Protein AF-A0A6M2DD19-F1 (afdb_monomer)

Solvent-accessible surface area (backbone atoms only — not comparable to full-atom values): 5755 Å² total; per-residue (Å²): 91,77,46,80,47,79,47,75,38,53,75,70,88,61,18,69,62,58,32,49,53,50,54,50,51,51,52,52,55,46,66,76,36,67,89,63,44,52,73,39,41,33,35,45,46,68,32,30,39,48,96,72,62,73,42,64,41,80,62,25,47,52,53,52,52,50,28,66,73,69,74,51,55,60,48,66,80,36,95,86,40,84,76,62,75,66,42,77,59,97,89,48,72,36,40,30,58,48,41,55

InterPro domains:
  IPR005135 Endonuclease/exonuclease/phosphatase [PF14529] (18-99)
  IPR036691 Endonuclease/exonuclease/phosphatase superfamily [G3DSA:3.60.10.10] (2-100)
  IPR036691 Endonuclease/exonuclease/phosphatase superfamily [SSF56219] (16-99)

Organism: Rhipicephalus microplus (NCBI:txid6941)

Radius of gyration: 13.58 Å; Cα contacts (8 Å, |Δi|>4): 147; chains: 1; bounding box: 34×22×41 Å

Secondary structure (DSSP, 8-state):
-EEEEEEE---STTHHHHHHHHHHHHHHHHHHHTTT-EEEEEEE-----HHHHSS--HHHHHHHHHHHHTT---GGGSTT------EEETTEEE--EEE-

Structure (mmCIF, N/CA/C/O backbone):
data_AF-A0A6M2DD19-F1
#
_entry.id   AF-A0A6M2DD19-F1
#
loop_
_atom_site.group_PDB
_atom_site.id
_atom_site.type_symbol
_atom_site.label_atom_id
_atom_site.label_alt_id
_atom_site.label_comp_id
_atom_site.label_asym_id
_atom_site.label_entity_id
_atom_site.label_seq_id
_atom_site.pdbx_PDB_ins_code
_atom_site.Cartn_x
_atom_site.Cartn_y
_atom_site.Cartn_z
_atom_site.occupancy
_atom_site.B_iso_or_equiv
_atom_site.auth_seq_id
_atom_site.auth_comp_id
_atom_site.auth_asym_id
_atom_site.auth_atom_id
_atom_site.pdbx_PDB_model_num
ATOM 1 N N . MET A 1 1 ? -19.372 6.881 13.133 1.00 82.38 1 MET A N 1
ATOM 2 C CA . MET A 1 1 ? -19.045 7.920 12.121 1.00 82.38 1 MET A CA 1
ATOM 3 C C . MET A 1 1 ? -18.114 7.276 11.097 1.00 82.38 1 MET A C 1
ATOM 5 O O . MET A 1 1 ? -17.626 6.202 11.405 1.00 82.38 1 MET A O 1
ATOM 9 N N . MET A 1 2 ? -17.902 7.829 9.902 1.00 87.44 2 MET A N 1
ATOM 10 C CA . MET A 1 2 ? -16.932 7.260 8.951 1.00 87.44 2 MET A CA 1
ATOM 11 C C . MET A 1 2 ? -15.881 8.312 8.614 1.00 87.44 2 MET A C 1
ATOM 13 O O . MET A 1 2 ? -16.249 9.441 8.279 1.00 87.44 2 MET A O 1
ATOM 17 N N . LEU A 1 3 ? -14.606 7.942 8.711 1.00 89.62 3 LEU A N 1
ATOM 18 C CA . LEU A 1 3 ? -13.478 8.751 8.276 1.00 89.62 3 LEU A CA 1
ATOM 19 C C . LEU A 1 3 ? -12.954 8.222 6.942 1.00 89.62 3 LEU A C 1
ATOM 21 O O . LEU A 1 3 ? -12.745 7.025 6.767 1.00 89.62 3 LEU A O 1
ATOM 25 N N . LEU A 1 4 ? -12.746 9.145 6.006 1.00 92.75 4 LEU A N 1
ATOM 26 C CA . LEU A 1 4 ? -12.173 8.858 4.701 1.00 92.75 4 LEU A CA 1
ATOM 27 C C . LEU A 1 4 ? -10.836 9.587 4.572 1.00 92.75 4 LEU A C 1
ATOM 29 O O . LEU A 1 4 ? -10.808 10.814 4.455 1.00 92.75 4 LEU A O 1
ATOM 33 N N . GLY A 1 5 ? -9.745 8.828 4.611 1.00 92.81 5 GLY A N 1
ATOM 34 C CA . GLY A 1 5 ? -8.385 9.316 4.421 1.00 92.81 5 GLY A CA 1
ATOM 35 C C . GLY A 1 5 ? -7.949 9.202 2.964 1.00 92.81 5 GLY A C 1
ATOM 36 O O . GLY A 1 5 ? -8.185 8.182 2.318 1.00 92.81 5 GLY A O 1
ATOM 37 N N . PHE A 1 6 ? -7.280 10.238 2.457 1.00 95.19 6 PHE A N 1
ATOM 38 C CA . PHE A 1 6 ? -6.641 10.218 1.142 1.00 95.19 6 PHE A CA 1
ATOM 39 C C . PHE A 1 6 ? -5.132 10.313 1.310 1.00 95.19 6 PHE A C 1
ATOM 41 O O . PHE A 1 6 ? -4.647 11.239 1.962 1.00 95.19 6 PHE A O 1
ATOM 48 N N . VAL A 1 7 ? -4.397 9.377 0.717 1.00 95.25 7 VAL A N 1
ATOM 49 C CA . VAL A 1 7 ? -2.949 9.258 0.910 1.00 95.25 7 VAL A CA 1
ATOM 50 C C . VAL A 1 7 ? -2.222 9.329 -0.424 1.00 95.25 7 VAL A C 1
ATOM 52 O O . VAL A 1 7 ? -2.657 8.759 -1.420 1.00 95.25 7 VAL A O 1
ATOM 55 N N . TYR A 1 8 ? -1.096 10.037 -0.417 1.00 95.44 8 TYR A N 1
ATOM 56 C CA . TYR A 1 8 ? -0.079 9.954 -1.455 1.00 95.44 8 TYR A CA 1
ATOM 57 C C . TYR A 1 8 ? 1.262 9.683 -0.780 1.00 95.44 8 TYR A C 1
ATOM 59 O O . TYR A 1 8 ? 1.770 10.552 -0.067 1.00 95.44 8 TYR A O 1
ATOM 67 N N . LEU A 1 9 ? 1.832 8.496 -0.984 1.00 94.75 9 LEU A N 1
ATOM 68 C CA . LEU A 1 9 ? 3.163 8.190 -0.457 1.00 94.75 9 LEU A CA 1
ATOM 69 C C . LEU A 1 9 ? 4.240 8.604 -1.460 1.00 94.75 9 LEU A C 1
ATOM 71 O O . LEU A 1 9 ? 4.078 8.502 -2.676 1.00 94.75 9 LEU A O 1
ATOM 75 N N . TRP A 1 10 ? 5.339 9.139 -0.935 1.00 92.56 10 TRP A N 1
ATOM 76 C CA . TRP A 1 10 ? 6.333 9.853 -1.730 1.00 92.56 10 TRP A CA 1
ATOM 77 C C . TRP A 1 10 ? 7.226 8.905 -2.541 1.00 92.56 10 TRP A C 1
ATOM 79 O O . TRP A 1 10 ? 7.660 7.871 -2.040 1.00 92.56 10 TRP A O 1
ATOM 89 N N . THR A 1 11 ? 7.608 9.310 -3.758 1.00 89.62 11 THR A N 1
ATOM 90 C CA . THR A 1 11 ? 8.562 8.589 -4.623 1.00 89.62 11 THR A CA 1
ATOM 91 C C . THR A 1 11 ? 9.898 9.324 -4.765 1.00 89.62 11 THR A C 1
ATOM 93 O O . THR A 1 11 ? 10.001 10.541 -4.622 1.00 89.62 11 THR A O 1
ATOM 96 N N . GLY A 1 12 ? 10.970 8.593 -5.080 1.00 88.62 12 GLY A N 1
ATOM 97 C CA . GLY A 1 12 ? 12.292 9.180 -5.324 1.00 88.62 12 GLY A CA 1
ATOM 98 C C . GLY A 1 12 ? 13.136 9.382 -4.060 1.00 88.62 12 GLY A C 1
ATOM 99 O O . GLY A 1 12 ? 13.085 8.592 -3.116 1.00 88.62 12 GLY A O 1
ATOM 100 N N . ALA A 1 13 ? 13.997 10.404 -4.054 1.00 87.56 13 ALA A N 1
ATOM 101 C CA . ALA A 1 13 ? 14.911 10.637 -2.936 1.00 87.56 13 ALA A CA 1
ATOM 102 C C . ALA A 1 13 ? 14.123 10.907 -1.642 1.00 87.56 13 ALA A C 1
ATOM 104 O O . ALA A 1 13 ? 13.220 11.736 -1.642 1.00 87.56 13 ALA A O 1
ATOM 105 N N . LYS A 1 14 ? 14.499 10.223 -0.552 1.00 87.50 14 LYS A N 1
ATOM 106 C CA . LYS A 1 14 ? 13.843 10.255 0.773 1.00 87.50 14 LYS A CA 1
ATOM 107 C C . LYS A 1 14 ? 12.450 9.619 0.876 1.00 87.50 14 LYS A C 1
ATOM 109 O O . LYS A 1 14 ? 11.898 9.629 1.970 1.00 87.50 14 LYS A O 1
ATOM 114 N N . ALA A 1 15 ? 11.937 8.984 -0.183 1.00 88.44 15 ALA A N 1
ATOM 115 C CA . ALA A 1 15 ? 10.643 8.284 -0.190 1.00 88.44 15 ALA A CA 1
ATOM 116 C C . ALA A 1 15 ? 10.372 7.466 1.079 1.00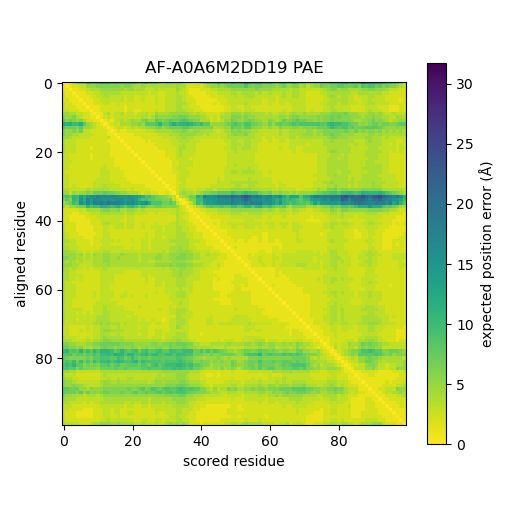 88.44 15 ALA A C 1
ATOM 118 O O . ALA A 1 15 ? 9.315 7.590 1.687 1.00 88.44 15 ALA A O 1
ATOM 119 N N . ARG A 1 16 ? 11.366 6.688 1.522 1.00 87.62 16 ARG A N 1
ATOM 120 C CA . ARG A 1 16 ? 11.263 5.858 2.724 1.00 87.62 16 ARG A CA 1
ATOM 121 C C . ARG A 1 16 ? 11.003 6.664 3.999 1.00 87.62 16 ARG A C 1
ATOM 123 O O . ARG A 1 16 ? 10.167 6.259 4.790 1.00 87.62 16 ARG A O 1
ATOM 130 N N . GLU A 1 17 ? 11.750 7.742 4.228 1.00 91.75 17 GLU A N 1
ATOM 131 C CA . GLU A 1 17 ? 11.662 8.521 5.472 1.00 91.75 17 GLU A CA 1
ATOM 132 C C . GLU A 1 17 ? 10.342 9.295 5.535 1.00 91.75 17 GLU A C 1
ATOM 134 O O . GLU A 1 17 ? 9.638 9.220 6.537 1.00 91.75 17 GLU A O 1
ATOM 139 N N . GLU A 1 18 ? 9.980 9.961 4.437 1.00 93.56 18 GLU A N 1
ATOM 140 C CA . GLU A 1 18 ? 8.735 10.732 4.332 1.00 93.56 18 GLU A CA 1
ATOM 141 C C . GLU A 1 18 ? 7.506 9.815 4.446 1.00 93.56 18 GLU A C 1
ATOM 143 O O . GLU A 1 18 ? 6.587 10.089 5.216 1.00 93.56 18 GLU A O 1
ATOM 148 N N . SER A 1 19 ? 7.512 8.676 3.742 1.00 93.75 19 SER A N 1
ATOM 149 C CA . SER A 1 19 ? 6.393 7.724 3.789 1.00 93.75 19 SER A CA 1
ATOM 150 C C . SER A 1 19 ? 6.276 7.054 5.155 1.00 93.75 19 SER A C 1
ATOM 152 O O . SER A 1 19 ? 5.166 6.850 5.632 1.00 93.75 19 SER A O 1
ATOM 154 N N . GLN A 1 20 ? 7.396 6.775 5.831 1.00 93.50 20 GLN A N 1
ATOM 155 C CA . GLN A 1 20 ? 7.370 6.235 7.190 1.00 93.50 20 GLN A CA 1
ATOM 156 C C . GLN A 1 20 ? 6.727 7.215 8.179 1.00 93.50 20 GLN A C 1
ATOM 158 O O . GLN A 1 20 ? 5.901 6.802 8.988 1.00 93.50 20 GLN A O 1
ATOM 163 N N . GLN A 1 21 ? 7.086 8.501 8.114 1.00 93.38 21 GLN A N 1
ATOM 164 C CA . GLN A 1 21 ? 6.475 9.524 8.968 1.0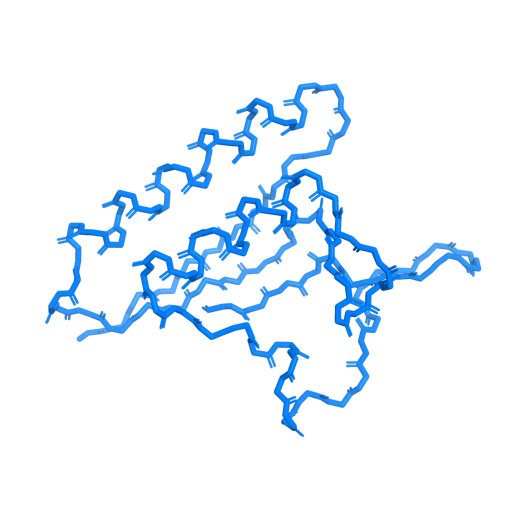0 93.38 21 GLN A CA 1
ATOM 165 C C . GLN A 1 21 ? 4.976 9.653 8.690 1.00 93.38 21 GLN A C 1
ATOM 167 O O . GLN A 1 21 ? 4.186 9.746 9.625 1.00 93.38 21 GLN A O 1
ATOM 172 N N . MET A 1 22 ? 4.578 9.599 7.417 1.00 94.00 22 MET A N 1
ATOM 173 C CA . MET A 1 22 ? 3.175 9.694 7.025 1.00 94.00 22 MET A CA 1
ATOM 174 C C . MET A 1 22 ? 2.351 8.494 7.498 1.00 94.00 22 MET A C 1
ATOM 176 O O . MET A 1 22 ? 1.306 8.690 8.109 1.00 94.00 22 MET A O 1
ATOM 180 N N . VAL A 1 23 ? 2.836 7.266 7.283 1.00 92.75 23 VAL A N 1
ATOM 181 C CA . VAL A 1 23 ? 2.174 6.043 7.771 1.00 92.75 23 VAL A CA 1
ATOM 182 C C . VAL A 1 23 ? 2.064 6.059 9.296 1.00 92.75 23 VAL A C 1
ATOM 184 O O . VAL A 1 23 ? 1.024 5.700 9.835 1.00 92.75 23 VAL A O 1
ATOM 187 N N . GLN A 1 24 ? 3.092 6.541 10.000 1.00 93.12 24 GLN A N 1
ATOM 188 C CA . GLN A 1 24 ? 3.037 6.675 11.454 1.00 93.12 24 GLN A CA 1
ATOM 189 C C . GLN A 1 24 ? 2.002 7.714 11.911 1.00 93.12 24 GLN A C 1
ATOM 191 O O . GLN A 1 24 ? 1.287 7.464 12.876 1.00 93.12 24 GLN A O 1
ATOM 196 N N . CYS A 1 25 ? 1.902 8.864 11.236 1.00 93.81 25 CYS A N 1
ATOM 197 C CA . CYS A 1 25 ? 0.848 9.843 11.509 1.00 93.81 25 CYS A CA 1
ATOM 198 C C . CYS A 1 25 ? -0.545 9.237 11.317 1.00 93.81 25 CYS A C 1
ATOM 200 O O . CYS A 1 25 ? -1.383 9.379 12.197 1.00 93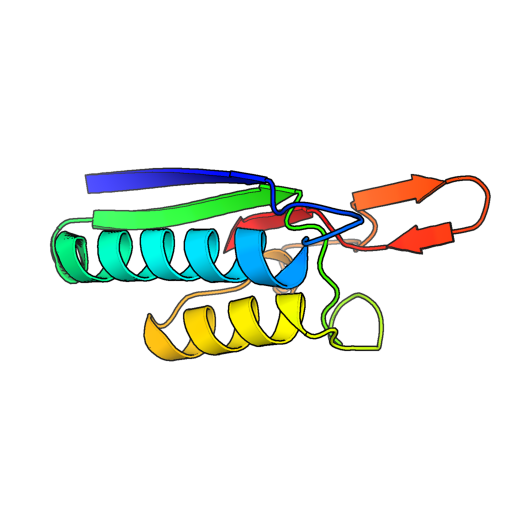.81 25 CYS A O 1
ATOM 202 N N . ILE A 1 26 ? -0.760 8.515 10.215 1.00 92.56 26 ILE A N 1
ATOM 203 C CA . ILE A 1 26 ? -2.038 7.857 9.927 1.00 92.56 26 ILE A CA 1
ATOM 204 C C . ILE A 1 26 ? -2.377 6.820 11.005 1.00 92.56 26 ILE A C 1
ATOM 206 O O . ILE A 1 26 ? -3.503 6.804 11.483 1.00 92.56 26 ILE A O 1
ATOM 210 N N . GLY A 1 27 ? -1.414 5.989 11.418 1.00 92.00 27 GLY A N 1
ATOM 211 C CA . GLY A 1 27 ? -1.625 5.009 12.488 1.00 92.00 27 GLY A CA 1
ATOM 212 C C . GLY A 1 27 ? -2.035 5.660 13.811 1.00 92.00 27 GLY A C 1
ATOM 213 O O . GLY A 1 27 ? -3.000 5.229 14.431 1.00 92.00 27 GLY A O 1
ATOM 214 N N . ASN A 1 28 ? -1.375 6.759 14.195 1.00 92.50 28 ASN A N 1
ATOM 215 C CA . ASN A 1 28 ? -1.760 7.510 15.393 1.00 92.50 28 ASN A CA 1
ATOM 216 C C . ASN A 1 28 ? -3.180 8.090 15.276 1.00 92.50 28 ASN A C 1
ATOM 218 O O . ASN A 1 28 ? -3.930 8.047 16.245 1.00 92.50 28 ASN A O 1
ATOM 222 N N . ASP A 1 29 ? -3.556 8.617 14.104 1.00 91.12 29 ASP A N 1
ATOM 223 C CA . ASP A 1 29 ? -4.910 9.135 13.878 1.00 91.12 29 ASP A CA 1
ATOM 224 C C . ASP A 1 29 ? -5.956 8.012 14.014 1.00 91.12 29 ASP A C 1
ATOM 226 O O . ASP A 1 29 ? -7.027 8.241 14.567 1.00 91.12 29 ASP A O 1
ATOM 230 N N . ILE A 1 30 ? -5.656 6.792 13.551 1.00 90.88 30 ILE A N 1
ATOM 231 C CA . ILE A 1 30 ? -6.538 5.626 13.731 1.00 90.88 30 ILE A CA 1
ATOM 232 C C . ILE A 1 30 ? -6.669 5.267 15.216 1.00 90.88 30 ILE A C 1
ATOM 234 O O . ILE A 1 30 ? -7.790 5.093 15.690 1.00 90.88 30 ILE A O 1
ATOM 238 N N . ASP A 1 31 ? -5.557 5.209 15.954 1.00 90.44 31 ASP A N 1
ATOM 239 C CA . ASP A 1 31 ? -5.550 4.898 17.392 1.00 90.44 31 ASP A CA 1
ATOM 240 C C . ASP A 1 31 ? -6.347 5.926 18.211 1.00 90.44 31 ASP A C 1
ATOM 242 O O . ASP A 1 31 ? -7.035 5.581 19.171 1.00 90.44 31 ASP A O 1
ATOM 246 N N . GLU A 1 32 ? -6.300 7.206 17.833 1.00 89.94 32 GLU A N 1
ATOM 247 C CA . GLU A 1 32 ? -7.096 8.254 18.482 1.00 89.94 32 GLU A CA 1
ATOM 248 C C . GLU A 1 32 ? -8.607 8.106 18.220 1.00 89.94 32 GLU A C 1
ATOM 250 O O . GLU A 1 32 ? -9.422 8.632 18.983 1.00 89.94 32 GLU A O 1
ATOM 255 N N . LEU A 1 33 ? -8.988 7.389 17.161 1.00 85.44 33 LEU A N 1
ATOM 256 C CA . LEU A 1 33 ? -10.361 7.266 16.671 1.00 85.44 33 LEU A CA 1
ATOM 257 C C . LEU A 1 33 ? -10.999 5.884 16.898 1.00 85.44 33 LEU A C 1
ATOM 259 O O . LEU A 1 33 ? -12.191 5.730 16.615 1.00 85.44 33 LEU A O 1
ATOM 263 N N . GLU A 1 34 ? -10.227 4.915 17.397 1.00 67.94 34 GLU A N 1
ATOM 264 C CA . GLU A 1 34 ? -10.424 3.453 17.336 1.00 67.94 34 GLU A CA 1
ATOM 265 C C . GLU A 1 34 ? -11.850 2.943 17.653 1.00 67.94 34 GLU A C 1
ATOM 267 O O . GLU A 1 34 ? -12.298 1.955 17.074 1.00 67.94 34 GLU A O 1
ATOM 272 N N . GLU A 1 35 ? -12.611 3.618 18.524 1.00 70.88 35 GLU A N 1
ATOM 273 C CA . GLU A 1 35 ? -13.972 3.197 18.915 1.00 70.88 35 GLU A CA 1
ATOM 274 C C . GLU A 1 35 ? -15.111 4.071 18.348 1.00 70.88 35 GLU A C 1
ATOM 276 O O . GLU A 1 35 ? -16.291 3.725 18.471 1.00 70.88 35 GLU A O 1
ATOM 281 N N . GLU A 1 36 ? -14.805 5.209 17.718 1.00 76.50 36 GLU A N 1
ATOM 282 C CA . GLU A 1 36 ? -15.811 6.209 17.326 1.00 76.50 36 GLU A CA 1
ATOM 283 C C . GLU A 1 36 ? -16.109 6.234 15.815 1.00 76.50 36 GLU A C 1
ATOM 285 O O . GLU A 1 36 ? -17.175 6.723 15.379 1.00 76.50 36 GLU A O 1
ATOM 290 N N . CYS A 1 37 ? -15.208 5.689 14.987 1.00 84.56 37 CYS A N 1
ATOM 291 C CA . CYS A 1 37 ? -15.400 5.683 13.543 1.00 84.56 37 CYS A CA 1
ATOM 292 C C . CYS A 1 37 ? -14.880 4.455 12.794 1.00 84.56 37 CYS A C 1
ATOM 294 O O . CYS A 1 37 ? -13.846 3.887 13.113 1.00 84.56 37 CYS A O 1
ATOM 296 N N . GLU A 1 38 ? -15.593 4.116 11.722 1.00 89.31 38 GLU A N 1
ATOM 297 C CA . GLU A 1 38 ? -15.071 3.259 10.660 1.00 89.31 38 GLU A CA 1
ATOM 298 C C . GLU A 1 38 ? -14.090 4.083 9.818 1.00 89.31 38 GLU A C 1
ATOM 300 O O . GLU A 1 38 ? -14.407 5.213 9.431 1.00 89.31 38 GLU A O 1
ATOM 305 N N . VAL A 1 39 ? -12.913 3.533 9.529 1.00 92.00 39 VAL A N 1
ATOM 306 C CA . VAL A 1 39 ? -11.865 4.206 8.756 1.00 92.00 39 VAL A CA 1
ATOM 307 C C . VAL A 1 39 ? -11.724 3.527 7.400 1.00 92.00 39 VAL A C 1
ATOM 309 O O . VAL A 1 39 ? -11.677 2.306 7.315 1.00 92.00 39 VAL A O 1
ATOM 312 N N . ILE A 1 40 ? -11.659 4.333 6.343 1.00 93.44 40 ILE A N 1
ATOM 313 C CA . ILE A 1 40 ? -11.232 3.901 5.012 1.00 93.44 40 ILE A CA 1
ATOM 314 C C . ILE A 1 40 ? -10.090 4.812 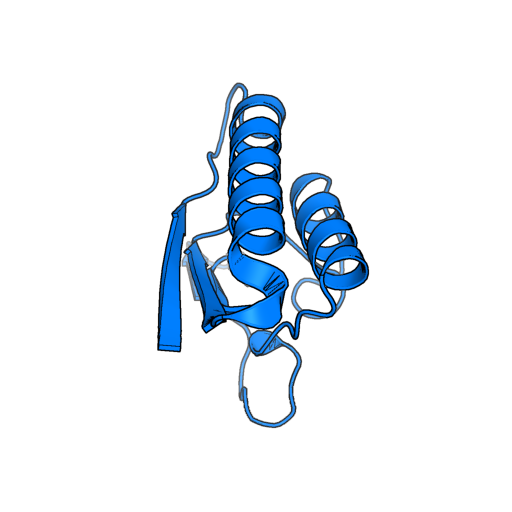4.592 1.00 93.44 40 ILE A C 1
ATOM 316 O O . ILE A 1 40 ? -10.238 6.038 4.609 1.00 93.44 40 ILE A O 1
ATOM 320 N N . ILE A 1 41 ? -8.971 4.231 4.174 1.00 95.06 41 ILE A N 1
ATOM 321 C CA . ILE A 1 41 ? -7.827 4.980 3.653 1.00 95.06 41 ILE A CA 1
ATOM 322 C C . ILE A 1 41 ? -7.585 4.557 2.214 1.00 95.06 41 ILE A C 1
ATOM 324 O O . ILE A 1 41 ? -7.473 3.373 1.914 1.00 95.06 41 ILE A O 1
ATOM 328 N N . LEU A 1 42 ? -7.491 5.526 1.306 1.00 96.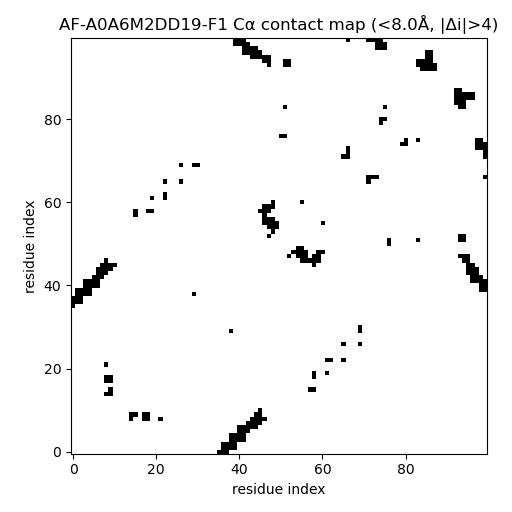00 42 LEU A N 1
ATOM 329 C CA . LEU A 1 42 ? -7.281 5.235 -0.105 1.00 96.00 42 LEU A CA 1
ATOM 330 C C . LEU A 1 42 ? -6.360 6.231 -0.800 1.00 96.00 42 LEU A C 1
ATOM 332 O O . LEU A 1 42 ? -6.273 7.395 -0.417 1.00 96.00 42 LEU A O 1
ATOM 336 N N . GLY A 1 43 ? -5.694 5.785 -1.858 1.00 96.56 43 GLY A N 1
ATOM 337 C CA . GLY A 1 43 ? -4.913 6.658 -2.729 1.00 96.56 43 GLY A CA 1
ATOM 338 C C . GLY A 1 43 ? -3.689 5.980 -3.322 1.00 96.56 43 GLY A C 1
ATOM 339 O O . GLY A 1 43 ? -3.524 4.766 -3.204 1.00 96.56 43 GLY A O 1
ATOM 340 N N . ASP A 1 44 ? -2.846 6.791 -3.956 1.00 96.62 44 ASP A N 1
ATOM 341 C CA . ASP A 1 44 ? -1.603 6.359 -4.590 1.00 96.62 44 ASP A CA 1
ATOM 342 C C . ASP A 1 44 ? -0.527 6.169 -3.515 1.00 96.62 44 ASP A C 1
ATOM 344 O O . ASP A 1 44 ? 0.132 7.106 -3.052 1.00 96.62 44 ASP A O 1
ATOM 348 N N . MET A 1 45 ? -0.375 4.926 -3.076 1.00 96.31 45 MET A N 1
ATOM 349 C CA . MET A 1 45 ? 0.537 4.574 -1.999 1.00 96.31 45 MET A CA 1
ATOM 350 C C . MET A 1 45 ? 1.942 4.234 -2.502 1.00 96.31 45 MET A C 1
ATOM 352 O O . MET A 1 45 ? 2.794 3.928 -1.673 1.00 96.31 45 MET A O 1
ATOM 356 N N . ASN A 1 46 ? 2.210 4.297 -3.814 1.00 96.00 46 ASN A N 1
ATOM 357 C CA . ASN A 1 46 ? 3.548 4.102 -4.391 1.00 96.00 46 ASN A CA 1
ATOM 358 C C . ASN A 1 46 ? 4.343 2.941 -3.756 1.00 96.00 46 ASN A C 1
ATOM 360 O O . ASN A 1 46 ? 5.525 3.075 -3.423 1.00 96.00 46 ASN A O 1
ATOM 364 N N . LEU A 1 47 ? 3.662 1.815 -3.543 1.00 94.44 47 LEU A N 1
ATOM 365 C CA . LEU A 1 47 ? 4.190 0.636 -2.868 1.00 94.44 47 LEU A CA 1
ATOM 366 C C . LEU A 1 47 ? 3.819 -0.629 -3.620 1.00 94.44 47 LEU A C 1
ATOM 368 O O . LEU A 1 47 ? 2.902 -0.627 -4.437 1.00 94.44 47 LEU A O 1
ATOM 372 N N . HIS A 1 48 ? 4.503 -1.713 -3.271 1.00 94.94 48 HIS A N 1
ATOM 373 C CA . HIS A 1 48 ? 4.284 -3.027 -3.860 1.00 94.94 48 HIS A CA 1
ATOM 374 C C . HIS A 1 48 ? 4.082 -4.077 -2.773 1.00 94.94 48 HIS A C 1
ATOM 376 O O . HIS A 1 48 ? 4.834 -4.100 -1.789 1.00 94.94 48 HIS A O 1
ATOM 382 N N . ILE A 1 49 ? 3.092 -4.951 -2.965 1.00 94.81 49 ILE A N 1
ATOM 383 C CA . ILE A 1 49 ? 2.834 -6.124 -2.121 1.00 94.81 49 ILE A CA 1
ATOM 384 C C . ILE A 1 49 ? 2.791 -7.405 -2.961 1.00 94.81 49 ILE A C 1
ATOM 386 O O . ILE A 1 49 ? 2.440 -7.396 -4.141 1.00 94.81 49 ILE A O 1
ATOM 390 N N . GLU A 1 50 ? 3.136 -8.528 -2.328 1.00 93.69 50 GLU A N 1
ATOM 391 C CA . GLU A 1 50 ? 3.253 -9.835 -2.993 1.00 93.69 50 GLU A CA 1
ATOM 392 C C . GLU A 1 50 ? 1.958 -10.248 -3.710 1.00 93.69 50 GLU A C 1
ATOM 394 O O . GLU A 1 50 ? 2.008 -10.741 -4.835 1.00 93.69 50 GLU A O 1
ATOM 399 N N . ASP A 1 51 ? 0.805 -9.999 -3.081 1.00 90.00 51 ASP A N 1
ATOM 400 C CA . ASP A 1 51 ? -0.513 -10.431 -3.562 1.00 90.00 51 ASP A CA 1
ATOM 401 C C . ASP A 1 51 ? -0.905 -9.817 -4.919 1.00 90.00 51 ASP A C 1
ATOM 403 O O . ASP A 1 51 ? -1.741 -10.376 -5.636 1.00 90.00 51 ASP A O 1
ATOM 407 N N . THR A 1 52 ? -0.320 -8.671 -5.277 1.00 91.31 52 THR A N 1
ATOM 408 C CA . THR A 1 52 ? -0.664 -7.916 -6.489 1.00 91.31 52 THR A CA 1
ATOM 409 C C . THR A 1 52 ? 0.493 -7.807 -7.476 1.00 91.31 52 THR A C 1
ATOM 411 O O . THR A 1 52 ? 0.282 -7.991 -8.672 1.00 91.31 52 THR A O 1
ATOM 414 N N . ASP A 1 53 ? 1.716 -7.565 -6.998 1.00 92.56 53 ASP A N 1
ATOM 415 C CA . ASP A 1 53 ? 2.891 -7.334 -7.850 1.00 92.56 53 ASP A CA 1
ATOM 416 C C . ASP A 1 53 ? 3.927 -8.476 -7.803 1.00 92.56 53 ASP A C 1
ATOM 418 O O . ASP A 1 53 ? 4.909 -8.459 -8.550 1.00 92.56 53 ASP A O 1
ATOM 422 N N . GLY A 1 54 ? 3.738 -9.484 -6.941 1.00 93.50 54 GLY A N 1
ATOM 423 C CA . GLY A 1 54 ? 4.659 -10.621 -6.791 1.00 93.50 54 GLY A CA 1
ATOM 424 C C . GLY A 1 54 ? 5.95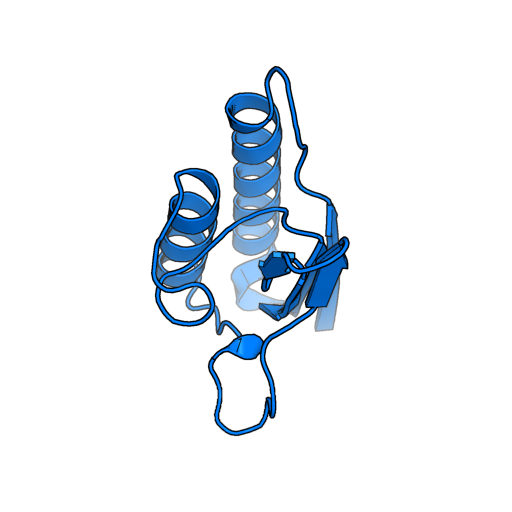9 -10.307 -6.038 1.00 93.50 54 GLY A C 1
ATOM 425 O O . GLY A 1 54 ? 6.909 -11.086 -6.108 1.00 93.50 54 GLY A O 1
ATOM 426 N N . TYR A 1 55 ? 6.032 -9.154 -5.367 1.00 96.00 55 TYR A N 1
ATOM 427 C CA . TYR A 1 55 ? 7.053 -8.829 -4.369 1.00 96.00 55 TYR A CA 1
ATOM 428 C C . TYR A 1 55 ? 6.518 -7.798 -3.372 1.00 96.00 55 TYR A C 1
ATOM 430 O O . TYR A 1 55 ? 5.653 -6.995 -3.705 1.00 96.00 55 TYR A O 1
ATOM 438 N N . THR A 1 56 ? 7.075 -7.774 -2.159 1.00 95.81 56 THR A N 1
ATOM 439 C CA . THR A 1 56 ? 6.792 -6.721 -1.170 1.00 95.81 56 THR A CA 1
ATOM 440 C C . THR A 1 56 ? 8.003 -5.813 -0.986 1.00 95.81 56 THR A C 1
ATOM 442 O O . THR A 1 56 ? 9.090 -6.286 -0.642 1.00 95.81 56 THR A O 1
ATOM 445 N N . ASP A 1 57 ? 7.833 -4.511 -1.209 1.00 94.44 57 ASP A N 1
ATOM 446 C CA . ASP A 1 57 ? 8.888 -3.518 -0.990 1.00 94.44 57 ASP A CA 1
ATOM 447 C C . ASP A 1 57 ? 8.873 -2.964 0.457 1.00 94.44 57 ASP A C 1
ATOM 449 O O . ASP A 1 57 ? 8.003 -3.317 1.260 1.00 94.44 57 ASP A O 1
ATOM 453 N N . PRO A 1 58 ? 9.847 -2.124 0.862 1.00 92.62 58 PRO A N 1
ATOM 454 C CA . PRO A 1 58 ? 9.872 -1.582 2.218 1.00 92.62 58 PRO A CA 1
ATOM 455 C C . PRO A 1 58 ? 8.645 -0.745 2.605 1.00 92.62 58 PRO A C 1
ATOM 457 O O . PRO A 1 58 ? 8.293 -0.748 3.781 1.00 92.62 58 PRO A O 1
ATOM 460 N N . THR A 1 59 ? 8.021 -0.031 1.664 1.00 92.62 59 THR A N 1
ATOM 461 C CA . THR A 1 59 ? 6.819 0.783 1.919 1.00 92.62 59 THR A CA 1
ATOM 462 C C . THR A 1 59 ? 5.586 -0.117 2.026 1.00 92.62 59 THR A C 1
ATOM 464 O O . THR A 1 59 ? 4.771 0.050 2.928 1.00 92.62 59 THR A O 1
ATOM 467 N N . GLY A 1 60 ? 5.500 -1.151 1.189 1.00 94.38 60 GLY A N 1
ATOM 468 C CA . GLY A 1 60 ? 4.484 -2.192 1.256 1.00 94.38 60 GLY A CA 1
ATOM 469 C C . GLY A 1 60 ? 4.548 -2.953 2.571 1.00 94.38 60 GLY A C 1
ATOM 470 O O . GLY A 1 60 ? 3.513 -3.221 3.172 1.00 94.38 60 GLY A O 1
ATOM 471 N N . ARG A 1 61 ? 5.751 -3.205 3.107 1.00 95.31 61 ARG A N 1
ATOM 472 C CA . ARG A 1 61 ? 5.886 -3.777 4.453 1.00 95.31 61 ARG A CA 1
ATOM 473 C C . ARG A 1 61 ? 5.283 -2.870 5.531 1.00 95.31 61 ARG A C 1
ATOM 475 O O . ARG A 1 61 ? 4.613 -3.392 6.412 1.00 95.31 61 ARG A O 1
ATOM 482 N N . MET A 1 62 ? 5.460 -1.549 5.438 1.00 93.38 62 MET A N 1
ATOM 483 C CA . MET A 1 62 ? 4.850 -0.603 6.387 1.00 93.38 62 MET A CA 1
ATOM 484 C C . MET A 1 62 ? 3.320 -0.653 6.329 1.00 93.38 62 MET A C 1
ATOM 486 O O . MET A 1 62 ? 2.677 -0.667 7.374 1.00 93.38 62 MET A O 1
ATOM 490 N N . LEU A 1 63 ? 2.741 -0.730 5.125 1.00 92.50 63 LEU A N 1
ATOM 491 C CA . LEU A 1 63 ? 1.296 -0.899 4.952 1.00 92.50 63 LEU A CA 1
ATOM 492 C C . LEU A 1 63 ? 0.806 -2.210 5.580 1.00 92.50 63 LEU A C 1
ATOM 494 O O . LEU A 1 63 ? -0.206 -2.211 6.274 1.00 92.50 63 LEU A O 1
ATOM 498 N N . MET A 1 64 ? 1.523 -3.315 5.357 1.00 94.69 64 MET A N 1
ATOM 499 C CA . MET A 1 64 ? 1.166 -4.620 5.920 1.00 94.69 64 MET A CA 1
ATOM 500 C C . MET A 1 64 ? 1.238 -4.621 7.450 1.00 94.69 64 MET A C 1
ATOM 502 O O . MET A 1 64 ? 0.334 -5.144 8.093 1.00 94.69 64 MET A O 1
ATOM 506 N N . ASP A 1 65 ? 2.260 -3.991 8.033 1.00 95.00 65 ASP A N 1
ATOM 507 C CA . ASP A 1 65 ? 2.390 -3.863 9.487 1.00 95.00 65 ASP A CA 1
ATOM 508 C C . ASP A 1 65 ? 1.271 -2.974 10.076 1.00 95.00 65 ASP A C 1
ATOM 510 O O . ASP A 1 65 ? 0.681 -3.324 11.098 1.00 95.00 65 ASP A O 1
ATOM 514 N N . MET A 1 66 ? 0.924 -1.856 9.421 1.00 91.81 66 MET A N 1
ATOM 515 C CA . MET A 1 66 ? -0.203 -0.994 9.818 1.00 91.81 66 MET A CA 1
ATOM 516 C C . MET A 1 66 ? -1.537 -1.747 9.733 1.00 91.81 66 MET A C 1
ATOM 518 O O . MET A 1 66 ? -2.344 -1.694 10.658 1.00 91.81 66 MET A O 1
ATOM 522 N N . ARG A 1 67 ? -1.745 -2.501 8.648 1.00 92.25 67 ARG A N 1
ATOM 523 C CA . ARG A 1 67 ? -2.921 -3.354 8.458 1.00 92.25 67 ARG A CA 1
ATOM 524 C C . ARG A 1 67 ? -3.061 -4.375 9.587 1.00 92.25 67 ARG A C 1
ATOM 526 O O . ARG A 1 67 ? -4.154 -4.536 10.114 1.00 92.25 67 ARG A O 1
ATOM 533 N N . GLU A 1 68 ? -1.979 -5.066 9.941 1.00 93.88 68 GLU A N 1
ATOM 534 C CA . GLU A 1 68 ? -1.978 -6.040 11.040 1.00 93.88 68 GLU A CA 1
ATOM 535 C C . GLU A 1 68 ? -2.221 -5.374 12.402 1.00 93.88 68 GLU A C 1
ATOM 537 O O . GLU A 1 68 ? -2.897 -5.953 13.248 1.00 93.88 68 GLU A O 1
ATOM 542 N N . THR A 1 69 ? -1.691 -4.165 12.607 1.00 92.81 69 THR A N 1
ATOM 543 C CA . THR A 1 69 ? -1.792 -3.434 13.880 1.00 92.81 69 THR A CA 1
ATOM 544 C C . THR A 1 69 ? -3.214 -2.948 14.159 1.00 92.81 69 THR A C 1
ATOM 546 O O . THR A 1 69 ? -3.683 -3.115 15.280 1.00 92.81 69 THR A O 1
ATOM 549 N N . HIS A 1 70 ? -3.904 -2.403 13.153 1.00 90.81 70 HIS A N 1
ATOM 550 C CA . HIS A 1 70 ? -5.241 -1.812 13.313 1.00 90.81 70 HIS A CA 1
ATOM 551 C C . HIS A 1 70 ? -6.372 -2.662 12.694 1.00 90.81 70 HIS A C 1
ATOM 553 O O . HIS A 1 70 ? -7.444 -2.139 12.406 1.00 90.81 70 HIS A O 1
ATOM 559 N N . ASP A 1 71 ? -6.128 -3.957 12.443 1.00 91.06 71 ASP A N 1
ATOM 560 C CA . ASP A 1 71 ? -7.091 -4.914 11.857 1.00 91.06 71 ASP A CA 1
ATOM 561 C C . ASP A 1 71 ? -7.778 -4.411 10.565 1.00 91.06 71 ASP A C 1
ATOM 563 O O . ASP A 1 71 ? -8.981 -4.570 10.353 1.00 91.06 71 ASP A O 1
ATOM 567 N N . LEU A 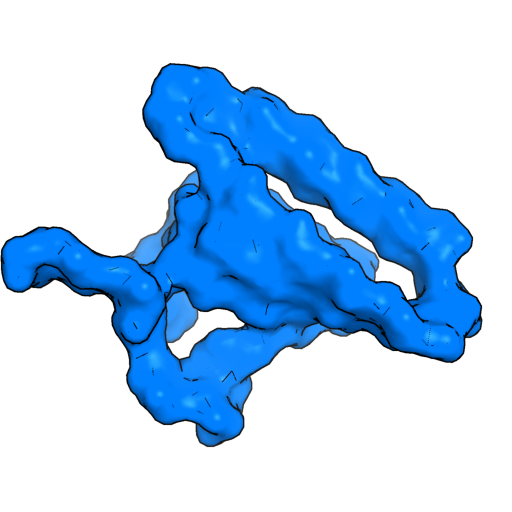1 72 ? -7.001 -3.775 9.677 1.00 91.81 72 LEU A N 1
ATOM 568 C CA . LEU A 1 72 ? -7.509 -3.222 8.416 1.00 91.81 72 LEU A CA 1
ATOM 569 C C . LEU A 1 72 ? -7.584 -4.283 7.309 1.00 91.81 72 LEU A C 1
ATOM 571 O O . LEU A 1 72 ? -6.908 -5.323 7.327 1.00 91.81 72 LEU A O 1
ATOM 575 N N . ILE A 1 73 ? -8.372 -3.997 6.271 1.00 93.00 73 ILE A N 1
ATOM 576 C CA . ILE A 1 73 ? -8.585 -4.913 5.149 1.00 93.00 73 ILE A CA 1
ATOM 577 C C . ILE A 1 73 ? -8.147 -4.243 3.854 1.00 93.00 73 ILE A C 1
ATOM 579 O O . ILE A 1 73 ? -8.818 -3.354 3.345 1.00 93.00 73 ILE A O 1
ATOM 583 N N . ILE A 1 74 ? -7.086 -4.767 3.236 1.00 93.94 74 ILE A N 1
ATOM 584 C CA . ILE A 1 74 ? -6.691 -4.358 1.885 1.00 93.94 74 ILE A CA 1
ATOM 585 C C . ILE A 1 74 ? -7.771 -4.812 0.899 1.00 93.94 74 ILE A C 1
ATOM 587 O O . ILE A 1 74 ? -7.856 -5.983 0.531 1.00 93.94 74 ILE A O 1
ATOM 591 N N . CYS A 1 75 ? -8.601 -3.878 0.449 1.00 92.56 75 CYS A N 1
ATOM 592 C CA . CYS A 1 75 ? -9.744 -4.162 -0.412 1.00 92.56 75 CYS A CA 1
ATOM 593 C C . CYS A 1 75 ? -9.311 -4.716 -1.779 1.00 92.56 75 CYS A C 1
ATOM 595 O O . CYS A 1 75 ? -10.024 -5.539 -2.361 1.00 92.56 75 CYS A O 1
ATOM 597 N N . ASN A 1 76 ? -8.130 -4.315 -2.263 1.00 91.56 76 ASN A N 1
ATOM 598 C CA . ASN A 1 76 ? -7.556 -4.742 -3.542 1.00 91.56 76 ASN A CA 1
ATOM 599 C C . ASN A 1 76 ? -7.313 -6.258 -3.634 1.00 91.56 76 ASN A C 1
ATOM 601 O O . ASN A 1 76 ? -7.332 -6.799 -4.735 1.00 91.56 76 ASN A O 1
ATOM 605 N N . SER A 1 77 ? -7.087 -6.953 -2.512 1.00 85.38 77 SER A N 1
ATOM 606 C CA . SER A 1 77 ? -6.854 -8.407 -2.500 1.00 85.38 77 SER A CA 1
ATOM 607 C C . SER A 1 77 ? -8.124 -9.228 -2.250 1.00 85.38 77 SER A C 1
ATOM 609 O O . SER A 1 77 ? -8.072 -10.456 -2.163 1.00 85.38 77 SER A O 1
ATOM 611 N N . THR A 1 78 ? -9.284 -8.575 -2.141 1.00 86.81 78 THR A N 1
ATOM 612 C CA . THR A 1 78 ? -10.565 -9.255 -1.916 1.00 86.81 78 THR A CA 1
ATOM 613 C C . THR A 1 78 ? -11.204 -9.722 -3.223 1.00 86.81 78 THR A C 1
ATOM 615 O O . THR A 1 78 ? -10.990 -9.146 -4.286 1.00 86.81 78 THR A O 1
ATOM 618 N N . GLU A 1 79 ? -12.086 -10.722 -3.136 1.00 81.50 79 GLU A N 1
ATOM 619 C CA . GLU A 1 79 ? -12.831 -11.285 -4.278 1.00 8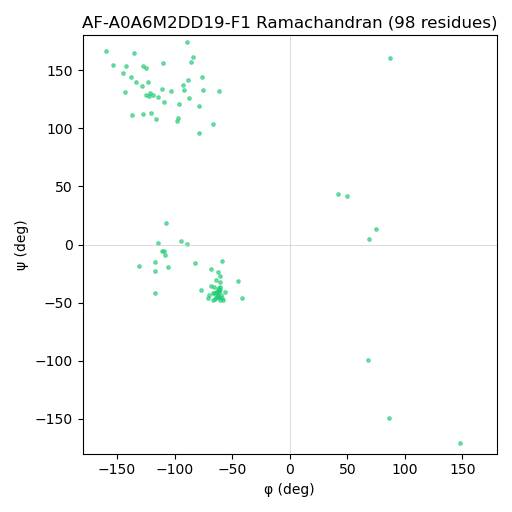1.50 79 GLU A CA 1
ATOM 620 C C . GLU A 1 79 ? -13.700 -10.270 -5.044 1.00 81.50 79 GLU A C 1
ATOM 622 O O . GLU A 1 79 ? -14.171 -10.559 -6.140 1.00 81.50 79 GLU A O 1
ATOM 627 N N . LYS A 1 80 ? -13.932 -9.085 -4.467 1.00 81.44 80 LYS A N 1
ATOM 628 C CA . LYS A 1 80 ? -14.707 -8.011 -5.096 1.00 81.44 80 LYS A CA 1
ATOM 629 C C . LYS A 1 80 ? -13.884 -7.167 -6.069 1.00 81.44 80 LYS A C 1
ATOM 631 O O . LYS A 1 80 ? -14.478 -6.407 -6.832 1.00 81.44 80 LYS A O 1
ATOM 636 N N . CYS A 1 81 ? -12.555 -7.252 -6.021 1.00 83.56 81 CYS A N 1
ATOM 637 C CA . CYS A 1 81 ? -11.675 -6.503 -6.906 1.00 83.56 81 CYS A CA 1
ATOM 638 C C . CYS A 1 81 ? -11.255 -7.393 -8.084 1.00 83.56 81 CYS A C 1
ATOM 640 O O . CYS A 1 81 ? -10.497 -8.348 -7.921 1.00 83.56 81 CYS A O 1
ATOM 642 N N . GLU A 1 82 ? -11.780 -7.104 -9.278 1.00 83.69 82 GLU A N 1
ATOM 643 C CA . GLU A 1 82 ? -11.382 -7.782 -10.515 1.00 83.69 82 GLU A CA 1
ATOM 644 C C . GLU A 1 82 ? -10.313 -6.961 -11.249 1.00 83.69 82 GLU A C 1
ATOM 646 O O . GLU A 1 82 ? -10.552 -5.822 -11.653 1.00 83.69 82 GLU A O 1
ATOM 651 N N . GLY A 1 83 ? -9.143 -7.566 -11.463 1.00 84.44 83 GLY A N 1
ATOM 652 C CA . GLY A 1 83 ? -7.972 -6.883 -12.018 1.00 84.44 83 GLY A CA 1
ATOM 653 C C . GLY A 1 83 ? -7.124 -6.202 -10.940 1.00 84.44 83 GLY A C 1
ATOM 654 O O . GLY A 1 83 ? -7.566 -6.004 -9.815 1.00 84.44 83 GLY A O 1
ATOM 655 N N . GLN A 1 84 ? -5.866 -5.903 -11.274 1.00 87.56 84 GLN A N 1
ATOM 656 C CA . GLN A 1 84 ? -4.876 -5.425 -10.296 1.00 87.56 84 GLN A CA 1
ATOM 657 C C . GLN A 1 84 ? -4.132 -4.164 -10.761 1.00 87.56 84 GLN A C 1
ATOM 659 O O . GLN A 1 84 ? -3.572 -3.440 -9.951 1.00 87.56 84 GLN A O 1
ATOM 664 N N . ILE A 1 85 ? -4.140 -3.840 -12.053 1.00 93.38 85 ILE A N 1
ATOM 665 C CA . ILE A 1 85 ? -3.303 -2.762 -12.590 1.00 93.38 85 ILE A CA 1
ATOM 666 C C . ILE A 1 85 ? -3.937 -1.403 -12.289 1.00 93.38 85 ILE A C 1
ATOM 668 O O . ILE A 1 85 ? -5.031 -1.112 -12.775 1.00 93.38 85 ILE A O 1
ATOM 672 N N . THR A 1 86 ? -3.223 -0.560 -11.546 1.00 95.50 86 THR A N 1
ATOM 673 C CA . THR A 1 86 ? -3.623 0.828 -11.257 1.00 95.50 86 THR A CA 1
ATOM 674 C C . THR A 1 86 ? -2.644 1.854 -11.831 1.00 95.50 86 THR A C 1
ATOM 676 O O . THR A 1 86 ? -3.016 3.000 -12.073 1.00 95.50 86 THR A O 1
ATOM 679 N N . TRP A 1 87 ? -1.444 1.412 -12.220 1.00 96.38 87 TRP A N 1
ATOM 680 C CA . TRP A 1 87 ? -0.458 2.226 -12.924 1.00 96.38 87 TRP A CA 1
ATOM 681 C C . TRP A 1 87 ? 0.142 1.499 -14.128 1.00 96.38 87 TRP A C 1
ATOM 683 O O . TRP A 1 87 ? 0.458 0.309 -14.064 1.00 96.38 87 TRP A O 1
ATOM 693 N N . GLU A 1 88 ? 0.331 2.228 -15.232 1.00 96.69 88 GLU A N 1
ATOM 694 C CA . GLU A 1 88 ? 0.921 1.706 -16.466 1.00 96.69 88 GLU A CA 1
ATOM 695 C C . GLU A 1 88 ? 1.812 2.750 -17.153 1.00 96.69 88 GLU A C 1
ATOM 697 O O . GLU A 1 88 ? 1.395 3.880 -17.412 1.00 96.69 88 GLU A O 1
ATOM 702 N N . VAL A 1 89 ? 3.030 2.342 -17.531 1.00 95.50 89 VAL A N 1
ATOM 703 C CA . VAL A 1 89 ? 3.907 3.102 -18.434 1.00 95.50 89 VAL A CA 1
ATOM 704 C C . VAL A 1 89 ? 4.565 2.161 -19.442 1.00 95.50 89 VAL A C 1
ATOM 706 O O . VAL A 1 89 ? 5.454 1.364 -19.130 1.00 95.50 89 VAL A O 1
ATOM 709 N N . GLY A 1 90 ? 4.167 2.288 -20.709 1.00 95.44 90 GLY A N 1
ATOM 710 C CA . GLY A 1 90 ? 4.718 1.499 -21.808 1.00 95.44 90 GLY A CA 1
ATOM 711 C C . GLY A 1 90 ? 4.344 0.021 -21.701 1.00 95.44 90 GLY A C 1
ATOM 712 O O . GLY A 1 90 ? 3.269 -0.372 -22.129 1.00 95.44 90 GLY A O 1
ATOM 713 N N . ARG A 1 91 ? 5.264 -0.809 -21.196 1.00 94.75 91 ARG A N 1
ATOM 714 C CA . ARG A 1 91 ? 5.026 -2.243 -20.923 1.00 94.75 91 ARG A CA 1
ATOM 715 C C . ARG A 1 91 ? 5.096 -2.585 -19.435 1.00 94.75 91 ARG A C 1
ATOM 717 O O . ARG A 1 91 ? 5.023 -3.758 -19.088 1.00 94.75 91 ARG A O 1
ATOM 724 N N . LEU A 1 92 ? 5.328 -1.587 -18.587 1.00 94.06 92 LEU A N 1
ATOM 725 C CA . LEU A 1 92 ? 5.383 -1.751 -17.142 1.00 94.06 92 LEU A CA 1
ATOM 726 C C . LEU A 1 92 ? 3.990 -1.492 -16.584 1.00 94.06 92 LEU A C 1
ATOM 728 O O . LEU A 1 92 ? 3.360 -0.506 -16.961 1.00 94.06 92 LEU A O 1
ATOM 732 N N . GLN A 1 93 ? 3.541 -2.383 -15.712 1.00 95.81 93 GLN A N 1
ATOM 733 C CA . GLN A 1 93 ? 2.239 -2.348 -15.060 1.00 95.81 93 GLN A CA 1
ATOM 734 C C . GLN A 1 93 ? 2.436 -2.717 -13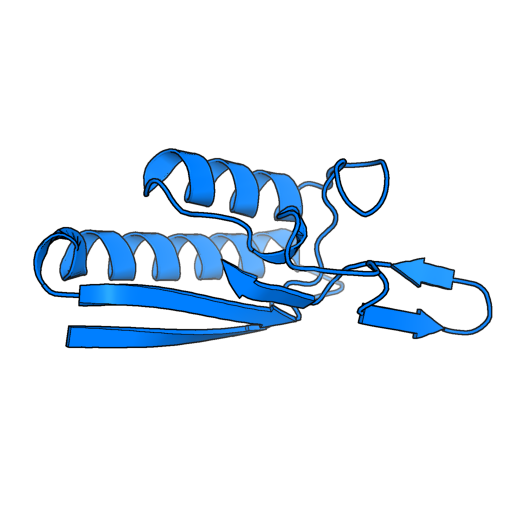.594 1.00 95.81 93 GLN A C 1
ATOM 736 O O . GLN A 1 93 ? 3.296 -3.548 -13.298 1.00 95.81 93 GLN A O 1
ATOM 741 N N . SER A 1 94 ? 1.673 -2.091 -12.702 1.00 95.44 94 SER A N 1
ATOM 742 C CA . SER A 1 94 ? 1.729 -2.385 -11.271 1.00 95.44 94 SER A CA 1
ATOM 743 C C . SER A 1 94 ? 0.461 -1.935 -10.541 1.00 95.44 94 SER A C 1
ATOM 745 O O . SER A 1 94 ? -0.344 -1.171 -11.091 1.00 95.44 94 SER A O 1
ATOM 747 N N . THR A 1 95 ? 0.294 -2.405 -9.307 1.00 96.00 95 THR A N 1
ATOM 748 C CA . THR A 1 95 ? -0.681 -1.898 -8.343 1.00 96.00 95 THR A CA 1
ATOM 749 C C . THR A 1 95 ? -0.005 -0.928 -7.379 1.00 96.00 95 THR A C 1
ATOM 751 O O . THR A 1 95 ? 0.718 -1.351 -6.484 1.00 96.00 95 THR A O 1
ATOM 754 N N . ILE A 1 96 ? -0.263 0.371 -7.522 1.00 96.31 96 ILE A N 1
ATOM 755 C CA . ILE A 1 96 ? 0.252 1.393 -6.589 1.00 96.31 96 ILE A CA 1
ATOM 756 C C . ILE A 1 96 ? -0.859 2.133 -5.838 1.00 96.31 96 ILE A C 1
ATOM 758 O O . ILE A 1 96 ? -0.627 2.628 -4.738 1.00 96.31 96 ILE A O 1
ATOM 762 N N . ASP A 1 97 ? -2.073 2.156 -6.390 1.00 96.06 97 ASP A N 1
ATOM 763 C CA . ASP A 1 97 ? -3.265 2.654 -5.706 1.00 96.06 97 ASP A CA 1
ATOM 764 C C . ASP A 1 97 ? -3.951 1.565 -4.873 1.00 96.06 97 ASP A C 1
ATOM 766 O O . ASP A 1 97 ? -4.328 0.509 -5.396 1.00 96.06 97 ASP A O 1
ATOM 770 N N . TYR A 1 98 ? -4.177 1.848 -3.591 1.00 95.31 98 TYR A N 1
ATOM 771 C CA . TYR A 1 98 ? -4.811 0.922 -2.650 1.00 95.31 98 TYR A CA 1
ATOM 772 C C . TYR A 1 98 ? -5.985 1.577 -1.927 1.00 95.31 98 TYR A C 1
ATOM 774 O O . TYR A 1 98 ? -6.017 2.793 -1.743 1.00 95.31 98 TYR A O 1
ATOM 782 N N . ALA A 1 99 ? -6.932 0.745 -1.502 1.00 94.19 99 ALA A N 1
ATOM 783 C CA . ALA A 1 99 ? -7.935 1.069 -0.497 1.00 94.19 99 ALA A CA 1
ATOM 784 C C . ALA A 1 99 ? -7.822 0.056 0.649 1.00 94.19 99 ALA A C 1
ATOM 786 O O . ALA A 1 99 ? -7.823 -1.155 0.395 1.00 94.19 99 ALA A O 1
ATOM 787 N N . ILE A 1 100 ? -7.702 0.547 1.882 1.00 92.25 100 ILE A N 1
ATOM 788 C CA . ILE A 1 100 ? -7.533 -0.256 3.100 1.00 92.25 100 ILE A CA 1
ATOM 789 C C . ILE A 1 100 ? -8.521 0.149 4.192 1.00 92.25 100 ILE A C 1
ATOM 791 O O . ILE A 1 100 ? -8.964 1.326 4.172 1.00 92.25 100 ILE A O 1
#

pLDDT: mean 91.58, std 5.05, range [67.94, 96.69]

Mean predicted aligned error: 3.59 Å

Foldseek 3Di:
DEEEAEDDQDDDPCSLVRLLVVLVVVLVVCVVCVPPYHYKYWYQQQFADCLQANDGDPSNVSVVVSCVVNVHDWPCNDPVHDHAFPDDDDHDTTHRITMD

Sequence (100 aa):
MMLLGFVYLWTGAKAREESQQMVQCIGNDIDELEEECEVIILGDMNLHIEDTDGYTDPTGRMLMDMRETHDLIICNSTEKCEGQITWEVGRLQSTIDYAI

Nearest PDB structures (foldseek):
  4gz1-assembly3_A  TM=5.875E-01  e=7.056E-02  Mus musculus
  5inm-assembly3_C  TM=6.034E-01  e=1.566E-01  Mus musculus
  1rtk-assembly1_A  TM=3.062E-01  e=2.549E+00  Homo sapiens
  2win-assembly2_K  TM=3.184E-01  e=3.324E+00  Homo sapiens
  7m4z-assembly1_v  TM=3.377E-01  e=7.377E+00  Acinetobacter baumannii AB0057